Protein AF-A0A351GKF1-F1 (afdb_monomer)

Nearest PDB structures (foldseek):
  1o1x-assembly1_A  TM=9.903E-01  e=5.887E-09  Thermotoga maritima
  4em8-assembly1_B  TM=9.895E-01  e=8.673E-09  Anaplasma phagocytophilum str. HZ
  6mu0-assembly1_A  TM=9.866E-01  e=7.622E-09  Mycoplasmoides genitalium G37
  1nn4-assembly1_A  TM=9.833E-01  e=3.829E-08  Escherichia coli
  2vvr-assembly1_A  TM=9.789E-01  e=7.790E-08  Escherichia coli K-12

Solvent-accessible surface area (backbone atoms only — not comparable to full-atom values): 5334 Å² total; per-residue (Å²): 142,78,83,80,68,66,86,76,65,76,85,75,84,72,82,64,46,85,45,79,36,62,73,12,56,70,61,25,60,57,47,47,71,39,96,90,44,38,43,38,73,34,92,43,47,68,53,22,32,47,33,12,33,52,63,58,36,38,25,40,15,31,27,60,75,78,54,54,71,74,58,51,52,50,23,50,51,36,40,72,69,41,60,63,69,47,76,82,42,69,82,108

pLDDT: mean 90.18, std 18.01, range [37.41, 98.81]

Secondary structure (DSSP, 8-state):
--SSSTTS------SSEEEEESSSHHHHHHHTTSTT--EEE-SSHHHHHHHHHHH--SEEEEETTTS-HHHHHHHHHHHHHPPP--GGGGG-

Mean predicted aligned error: 5.97 Å

Structure (mmCIF, N/CA/C/O backbone):
data_AF-A0A351GKF1-F1
#
_entry.id   AF-A0A351GKF1-F1
#
loop_
_atom_site.group_PDB
_atom_site.id
_atom_site.type_symbol
_atom_site.label_atom_id
_atom_site.label_alt_id
_atom_site.label_comp_id
_atom_site.label_asym_id
_atom_site.label_entity_id
_atom_site.label_seq_id
_atom_site.pdbx_PDB_ins_code
_atom_site.Cartn_x
_atom_site.Cartn_y
_atom_site.Cartn_z
_atom_site.occupancy
_atom_site.B_iso_or_equiv
_atom_site.auth_seq_id
_atom_site.auth_comp_id
_atom_site.auth_asym_id
_atom_site.auth_atom_id
_atom_site.pdbx_PDB_model_num
ATOM 1 N N . MET A 1 1 ? -30.312 -27.770 -5.041 1.00 44.00 1 MET A N 1
ATOM 2 C CA . MET A 1 1 ? -28.986 -28.157 -5.581 1.00 44.00 1 MET A CA 1
ATOM 3 C C . MET A 1 1 ? -27.911 -27.057 -5.446 1.00 44.00 1 MET A C 1
ATOM 5 O O . MET A 1 1 ? -26.892 -27.151 -6.107 1.00 44.00 1 MET A O 1
ATOM 9 N N . GLN A 1 2 ? -28.080 -26.045 -4.574 1.00 39.38 2 GLN A N 1
ATOM 10 C CA . GLN A 1 2 ? -27.108 -24.943 -4.383 1.00 39.38 2 GLN A CA 1
ATOM 11 C C . GLN A 1 2 ? -26.366 -24.981 -3.029 1.00 39.38 2 GLN A C 1
ATOM 13 O O . GLN A 1 2 ? -25.435 -24.214 -2.817 1.00 39.38 2 GLN A O 1
ATOM 18 N N . ASN A 1 3 ? -26.721 -25.910 -2.132 1.00 43.78 3 ASN A N 1
ATOM 19 C CA . ASN A 1 3 ? -26.264 -25.902 -0.734 1.00 43.78 3 ASN A CA 1
ATOM 20 C C . ASN A 1 3 ? -25.114 -26.878 -0.414 1.00 43.78 3 ASN A C 1
ATOM 22 O O . ASN A 1 3 ? -24.795 -27.048 0.756 1.00 43.78 3 ASN A O 1
ATOM 26 N N . LEU A 1 4 ? -24.475 -27.507 -1.411 1.00 38.91 4 LEU A N 1
ATOM 27 C CA . LEU A 1 4 ? -23.378 -28.466 -1.171 1.00 38.91 4 LEU A CA 1
ATOM 28 C C . LEU A 1 4 ? -21.962 -27.896 -1.406 1.00 38.91 4 LEU A C 1
ATOM 30 O O . LEU A 1 4 ? -20.990 -28.523 -1.007 1.00 38.91 4 LEU A O 1
ATOM 34 N N . TYR A 1 5 ? -21.824 -26.708 -2.014 1.00 37.41 5 TYR A N 1
ATOM 35 C CA . TYR A 1 5 ? -20.511 -26.109 -2.331 1.00 37.41 5 TYR A CA 1
ATOM 36 C C . TYR A 1 5 ? -20.035 -25.045 -1.328 1.00 37.41 5 TYR A C 1
ATOM 38 O O . TYR A 1 5 ? -18.866 -24.668 -1.334 1.00 37.41 5 TYR A O 1
ATOM 46 N N . SER A 1 6 ? -20.907 -24.569 -0.433 1.00 43.34 6 SER A N 1
ATOM 47 C CA . SER A 1 6 ? -20.548 -23.540 0.555 1.00 43.34 6 SER A CA 1
ATOM 48 C C . SER A 1 6 ? -19.605 -24.047 1.656 1.00 43.34 6 SER A C 1
ATOM 50 O O . SER A 1 6 ? -19.004 -23.227 2.347 1.00 43.34 6 SER A O 1
ATOM 52 N N . SER A 1 7 ? -19.473 -25.363 1.853 1.00 42.12 7 SER A N 1
ATOM 53 C CA . SER A 1 7 ? -18.713 -25.941 2.973 1.00 42.12 7 SER A CA 1
ATOM 54 C C . SER A 1 7 ? -17.196 -25.977 2.759 1.00 42.12 7 SER A C 1
ATOM 56 O O . SER A 1 7 ? -16.472 -26.284 3.700 1.00 42.12 7 SER A O 1
ATOM 58 N N . PHE A 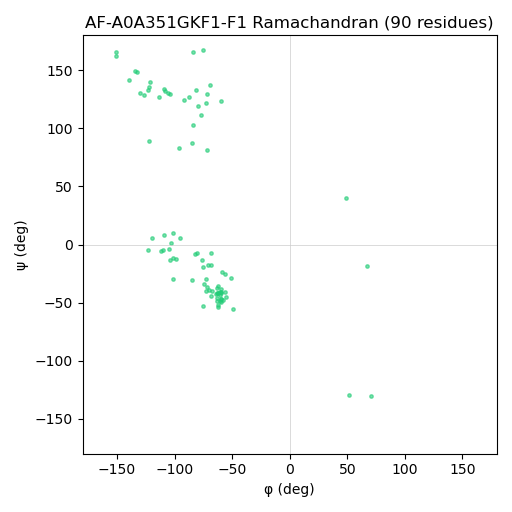1 8 ? -16.702 -25.643 1.560 1.00 45.09 8 PHE A N 1
ATOM 59 C CA . PHE A 1 8 ? -15.263 -25.597 1.255 1.00 45.09 8 PHE A CA 1
ATOM 60 C C . PHE A 1 8 ? -14.690 -24.175 1.182 1.00 45.09 8 PHE A C 1
ATOM 62 O O . PHE A 1 8 ? -13.473 -24.008 1.204 1.00 45.09 8 PHE A O 1
ATOM 69 N N . TYR A 1 9 ? -15.534 -23.137 1.130 1.00 46.88 9 TYR A N 1
ATOM 70 C CA . TYR A 1 9 ? -15.076 -21.747 1.070 1.00 46.88 9 TYR A CA 1
ATOM 71 C C . TYR A 1 9 ? -15.064 -21.127 2.467 1.00 46.88 9 TYR A C 1
ATOM 73 O O . TYR A 1 9 ? -15.999 -20.445 2.892 1.00 46.88 9 TYR A O 1
ATOM 81 N N . LYS A 1 10 ? -13.986 -21.372 3.213 1.00 43.59 10 LYS A N 1
ATOM 82 C CA . LYS A 1 10 ? -13.756 -20.675 4.476 1.00 43.59 10 LYS A CA 1
ATOM 83 C C . LYS A 1 10 ? -13.254 -19.271 4.149 1.00 43.59 10 LYS A C 1
ATOM 85 O O . LYS A 1 10 ? -12.161 -19.095 3.623 1.00 43.59 10 LYS A O 1
ATOM 90 N N . LYS A 1 11 ? -14.077 -18.260 4.429 1.00 53.50 11 LYS A N 1
ATOM 91 C CA . LYS A 1 11 ? -13.700 -16.850 4.284 1.00 53.50 11 LYS A CA 1
ATOM 92 C C . LYS A 1 11 ? -12.702 -16.496 5.387 1.00 53.50 11 LYS A C 1
ATOM 94 O O . LYS A 1 11 ? -13.086 -15.975 6.430 1.00 53.50 11 LYS A O 1
ATOM 99 N N . GLU A 1 12 ? -11.435 -16.832 5.186 1.00 66.75 12 GLU A N 1
ATOM 100 C CA . GLU A 1 12 ? -10.380 -16.400 6.094 1.00 66.75 12 GLU A CA 1
ATOM 101 C C . GLU A 1 12 ? -10.137 -14.904 5.911 1.00 66.75 12 GLU A C 1
ATOM 103 O O . GLU A 1 12 ? -10.035 -14.383 4.798 1.00 66.75 12 GLU A O 1
ATOM 108 N N . LYS A 1 13 ? -10.128 -14.183 7.030 1.00 69.25 13 LYS A N 1
ATOM 109 C CA . LYS A 1 13 ? -9.901 -12.746 7.036 1.00 69.25 13 LYS A CA 1
ATOM 110 C C . LYS A 1 13 ? -8.395 -12.515 7.015 1.00 69.25 13 LYS A C 1
ATOM 112 O O . LYS A 1 13 ? -7.739 -12.662 8.039 1.00 69.25 13 LYS A O 1
ATOM 117 N N . CYS A 1 14 ? -7.852 -12.149 5.861 1.00 79.12 14 CYS A N 1
ATOM 118 C CA . CYS A 1 14 ? -6.472 -11.682 5.777 1.00 79.12 14 CYS A CA 1
ATOM 119 C C . CYS A 1 14 ? -6.341 -10.310 6.457 1.00 79.12 14 CYS A C 1
ATOM 121 O O . CYS A 1 14 ? -7.182 -9.431 6.259 1.00 79.12 14 CYS A O 1
ATOM 123 N N . GLU A 1 15 ? -5.277 -10.110 7.235 1.00 86.06 15 GLU A N 1
ATOM 124 C CA . GLU A 1 15 ? -5.009 -8.823 7.896 1.00 86.06 15 GLU A CA 1
ATOM 125 C C . GLU A 1 15 ? -4.506 -7.750 6.922 1.00 86.06 15 GLU A C 1
ATOM 127 O O . GLU A 1 15 ? -4.799 -6.564 7.088 1.00 86.06 15 GLU A O 1
ATOM 132 N N . LYS A 1 16 ? -3.740 -8.171 5.909 1.00 92.62 16 LYS A N 1
ATOM 133 C CA . LYS A 1 16 ? -3.163 -7.319 4.865 1.00 92.62 16 LYS A CA 1
ATOM 134 C C . LYS A 1 16 ? -3.262 -8.022 3.512 1.00 92.62 16 LYS A C 1
ATOM 136 O O . LYS A 1 16 ? -3.081 -9.235 3.441 1.00 92.62 16 LYS A O 1
ATOM 141 N N . ILE A 1 17 ? -3.545 -7.269 2.451 1.00 97.19 17 ILE A N 1
ATOM 142 C CA . ILE A 1 17 ? -3.741 -7.792 1.091 1.00 97.19 17 ILE A CA 1
ATOM 143 C C . ILE A 1 17 ? -2.743 -7.127 0.138 1.00 97.19 17 ILE A C 1
ATOM 145 O O . ILE A 1 17 ? -2.581 -5.910 0.170 1.00 97.19 17 ILE A O 1
ATOM 149 N N .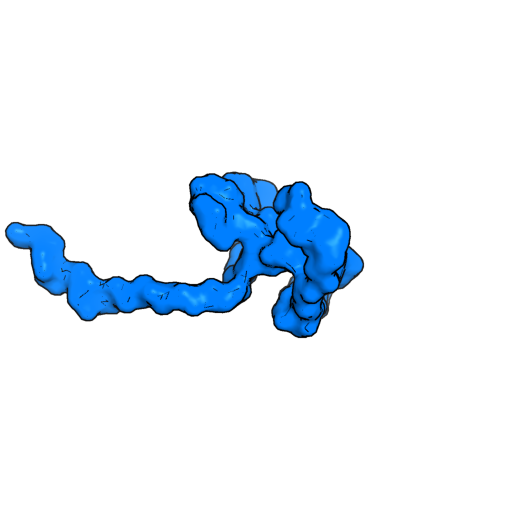 VAL A 1 18 ? -2.109 -7.909 -0.737 1.00 97.75 18 VAL A N 1
ATOM 150 C CA . VAL A 1 18 ? -1.286 -7.399 -1.844 1.00 97.75 18 VAL A CA 1
ATOM 151 C C . VAL A 1 18 ? -1.971 -7.753 -3.160 1.00 97.75 18 VAL A C 1
ATOM 153 O O . VAL A 1 18 ? -2.329 -8.904 -3.395 1.00 97.75 18 VAL A O 1
ATOM 156 N N . LEU A 1 19 ? -2.177 -6.751 -4.006 1.00 98.06 19 LEU A N 1
ATOM 157 C CA . LEU A 1 19 ? -2.862 -6.839 -5.289 1.00 98.06 19 LEU A CA 1
ATOM 158 C C . LEU A 1 19 ? -1.914 -6.373 -6.390 1.00 98.06 19 LEU A C 1
ATOM 160 O O . LEU A 1 19 ? -1.198 -5.388 -6.227 1.00 98.06 19 LEU A O 1
ATOM 164 N N . ILE A 1 20 ? -1.922 -7.050 -7.534 1.00 97.38 20 ILE A N 1
ATOM 165 C CA . ILE A 1 20 ? -1.020 -6.738 -8.645 1.00 97.38 20 ILE A CA 1
ATOM 166 C C . ILE A 1 20 ? -1.843 -6.624 -9.926 1.00 97.38 20 ILE A C 1
ATOM 168 O O . ILE A 1 20 ? -2.663 -7.484 -10.237 1.00 97.38 20 ILE A O 1
ATOM 172 N N . CYS A 1 21 ? -1.644 -5.539 -10.669 1.00 97.44 21 CYS A N 1
ATOM 173 C CA . CYS A 1 21 ? -2.240 -5.326 -11.987 1.00 97.44 21 CYS A CA 1
ATOM 174 C C . CYS A 1 21 ? -1.304 -4.438 -12.819 1.00 97.44 21 CYS A C 1
ATOM 176 O O . CYS A 1 21 ? -0.417 -3.797 -12.265 1.00 97.44 21 CYS A O 1
ATOM 178 N N . GLY A 1 22 ? -1.508 -4.347 -14.137 1.00 98.12 22 GLY A N 1
ATOM 179 C CA . GLY A 1 22 ? -0.624 -3.595 -15.034 1.00 98.12 22 GLY A CA 1
ATOM 180 C C . GLY A 1 22 ? -0.319 -2.168 -14.557 1.00 98.12 22 GLY A C 1
ATOM 181 O O . GLY A 1 22 ? 0.844 -1.830 -14.368 1.00 98.12 22 GLY A O 1
ATOM 182 N N . SER A 1 23 ? -1.346 -1.348 -14.309 1.00 98.00 23 SER A N 1
ATOM 183 C CA . SER A 1 23 ? -1.188 0.007 -13.743 1.00 98.00 23 SER A CA 1
ATOM 184 C C . SER A 1 23 ? -1.574 0.117 -12.267 1.00 98.00 23 SER A C 1
ATOM 186 O O . SER A 1 23 ? -1.502 1.205 -11.708 1.00 98.00 23 SER A O 1
ATOM 188 N N . GLY A 1 24 ? -2.077 -0.958 -11.652 1.00 97.94 24 GLY A N 1
ATOM 189 C CA . GLY A 1 24 ? -2.593 -0.963 -10.277 1.00 97.94 24 GLY A CA 1
ATOM 190 C C . GLY A 1 24 ? -3.875 -0.139 -10.027 1.00 97.94 24 GLY A C 1
ATOM 191 O O . GLY A 1 24 ? -4.592 -0.418 -9.071 1.00 97.94 24 GLY A O 1
ATOM 192 N N . ASN A 1 25 ? -4.235 0.808 -10.900 1.00 98.31 25 ASN A N 1
ATOM 193 C CA . ASN A 1 25 ? -5.393 1.692 -10.714 1.00 98.31 25 ASN A CA 1
ATOM 194 C C . ASN A 1 25 ? -6.724 0.930 -10.668 1.00 98.31 25 ASN A C 1
ATOM 196 O O . ASN A 1 25 ? -7.480 1.056 -9.708 1.00 98.31 25 ASN A O 1
ATOM 200 N N . GLY A 1 26 ? -7.002 0.100 -11.679 1.00 98.25 26 GLY A N 1
ATOM 201 C CA . GLY A 1 26 ? -8.287 -0.602 -11.778 1.00 98.25 26 GLY A CA 1
ATOM 202 C C . GLY A 1 26 ? -8.537 -1.564 -10.613 1.00 98.25 26 GLY A C 1
ATOM 203 O O . GLY A 1 26 ? -9.635 -1.593 -10.052 1.00 98.25 26 GLY A O 1
ATOM 204 N N . ILE A 1 27 ? -7.504 -2.311 -10.206 1.00 98.25 27 ILE A N 1
ATOM 205 C CA . ILE A 1 27 ? -7.611 -3.251 -9.085 1.00 98.25 27 ILE A CA 1
ATOM 206 C C . ILE A 1 27 ? -7.756 -2.514 -7.746 1.00 98.25 27 ILE A C 1
ATOM 208 O O . ILE A 1 27 ? -8.596 -2.906 -6.942 1.00 98.25 27 ILE A O 1
ATOM 212 N N . GLN A 1 28 ? -7.048 -1.394 -7.545 1.00 98.31 28 GLN A N 1
ATOM 213 C CA . GLN A 1 28 ? -7.207 -0.546 -6.359 1.00 98.31 28 GLN A CA 1
ATOM 214 C C . GLN A 1 28 ? -8.618 0.056 -6.279 1.00 98.31 28 GLN A C 1
ATOM 216 O O . GLN A 1 28 ? -9.264 -0.013 -5.235 1.00 98.31 28 GLN A O 1
ATOM 221 N N . MET A 1 29 ? -9.115 0.638 -7.377 1.00 98.50 29 MET A N 1
ATOM 222 C CA . MET A 1 29 ? -10.461 1.219 -7.441 1.00 98.50 29 MET A CA 1
ATOM 223 C C . MET A 1 29 ? -11.538 0.176 -7.143 1.00 98.50 29 MET A C 1
ATOM 225 O O . MET A 1 29 ? -12.498 0.470 -6.436 1.00 98.50 29 MET A O 1
ATOM 229 N N . SER A 1 30 ? -11.376 -1.041 -7.665 1.00 98.31 30 SER A N 1
ATOM 230 C CA . SER A 1 30 ? -12.305 -2.144 -7.410 1.00 98.31 30 SER A CA 1
ATOM 231 C C . SER A 1 30 ? -12.239 -2.608 -5.953 1.00 98.31 30 SER A C 1
ATOM 233 O O . SER A 1 30 ? -13.280 -2.750 -5.318 1.00 98.31 30 SER A O 1
ATOM 235 N N . ALA A 1 31 ? -11.035 -2.764 -5.393 1.00 97.00 31 ALA A N 1
ATOM 236 C CA . ALA A 1 31 ? -10.831 -3.159 -4.001 1.00 97.00 31 ALA A CA 1
ATOM 237 C C . ALA A 1 31 ? -11.461 -2.159 -3.013 1.00 97.00 31 ALA A C 1
ATOM 239 O O . ALA A 1 31 ? -12.142 -2.565 -2.074 1.00 97.00 31 ALA A O 1
ATOM 240 N N . ASN A 1 32 ? -11.320 -0.856 -3.270 1.00 97.94 32 ASN A N 1
ATOM 241 C CA . ASN A 1 32 ? -11.873 0.210 -2.425 1.00 97.94 32 ASN A CA 1
ATOM 242 C C . ASN A 1 32 ? -13.409 0.304 -2.434 1.00 97.94 32 ASN A C 1
ATOM 244 O O . ASN A 1 32 ? -13.972 1.054 -1.642 1.00 97.94 32 ASN A O 1
ATOM 248 N N . LYS A 1 33 ? -14.116 -0.459 -3.283 1.00 97.38 33 LYS A N 1
ATOM 249 C CA . LYS A 1 33 ? -15.585 -0.574 -3.205 1.00 97.38 33 LYS A CA 1
ATOM 250 C C . LYS A 1 33 ? -16.052 -1.470 -2.053 1.00 97.38 33 LYS A C 1
ATOM 252 O O . LYS A 1 33 ? -17.238 -1.474 -1.729 1.00 97.38 33 LYS A O 1
ATOM 257 N N . HIS A 1 34 ? -15.156 -2.241 -1.434 1.00 94.88 34 HIS A N 1
ATOM 258 C CA . HIS A 1 34 ? -15.486 -3.090 -0.293 1.00 94.88 34 HIS A CA 1
ATOM 259 C C . HIS A 1 34 ? -15.356 -2.304 1.020 1.00 94.88 34 HIS A C 1
ATOM 261 O O . HIS A 1 34 ? -14.301 -1.750 1.305 1.00 94.88 34 HIS A O 1
ATOM 267 N N . LYS A 1 35 ? -16.420 -2.306 1.840 1.00 90.31 35 LYS A N 1
ATOM 268 C CA . LYS A 1 35 ? -16.602 -1.453 3.037 1.00 90.31 35 LYS A CA 1
ATOM 269 C C . LYS A 1 35 ? -15.437 -1.450 4.040 1.00 90.31 35 LYS A C 1
ATOM 271 O O . LYS A 1 35 ? -15.223 -0.445 4.704 1.00 90.31 35 LYS A O 1
ATOM 276 N N . ASP A 1 36 ? -14.680 -2.540 4.123 1.00 92.62 36 ASP A N 1
ATOM 277 C CA . ASP A 1 36 ? -13.584 -2.695 5.085 1.00 92.62 36 ASP A CA 1
ATOM 278 C C . ASP A 1 36 ? -12.194 -2.654 4.433 1.00 92.62 36 ASP A C 1
ATOM 280 O O . ASP A 1 36 ? -11.200 -2.944 5.097 1.00 92.62 36 ASP A O 1
ATOM 284 N N . ILE A 1 37 ? -12.102 -2.324 3.141 1.00 96.25 37 ILE A N 1
ATOM 285 C CA . ILE A 1 37 ? -10.841 -2.272 2.401 1.00 96.25 37 ILE A CA 1
ATOM 286 C C . ILE A 1 37 ? -10.404 -0.827 2.189 1.00 96.25 37 ILE A C 1
ATOM 288 O O . ILE A 1 37 ? -11.139 0.012 1.679 1.00 96.25 37 ILE A O 1
ATOM 292 N N . ARG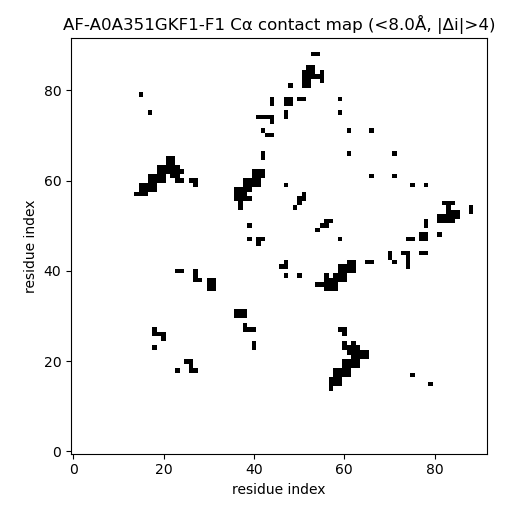 A 1 38 ? -9.148 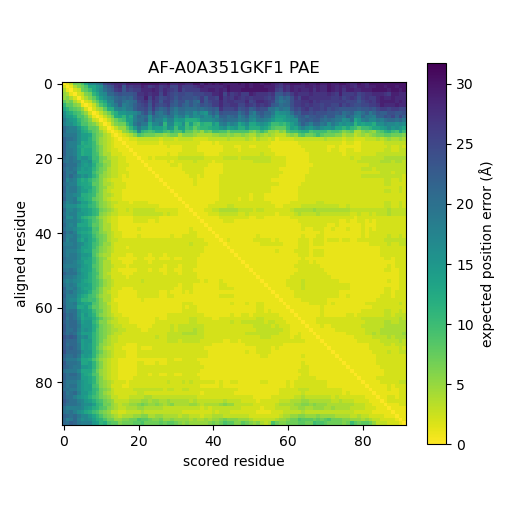-0.573 2.548 1.00 97.50 38 ARG A N 1
ATOM 293 C CA . ARG A 1 38 ? -8.404 0.651 2.264 1.00 97.50 38 ARG A CA 1
ATOM 294 C C . ARG A 1 38 ? -7.163 0.257 1.484 1.00 97.50 38 ARG A C 1
ATOM 296 O O . ARG A 1 38 ? -6.129 -0.072 2.066 1.00 97.50 38 ARG A O 1
ATOM 303 N N . CYS A 1 39 ? -7.314 0.228 0.170 1.00 98.50 39 CYS A N 1
ATOM 304 C CA . CYS A 1 39 ? -6.283 -0.103 -0.794 1.00 98.50 39 CYS A CA 1
ATOM 305 C C . CYS A 1 39 ? -5.547 1.154 -1.255 1.00 98.50 39 CYS A C 1
ATOM 307 O O . CYS A 1 39 ? -6.171 2.079 -1.783 1.00 98.50 39 CYS A O 1
ATOM 309 N N . ALA A 1 40 ? -4.224 1.149 -1.110 1.00 98.62 40 ALA A N 1
ATOM 310 C CA . ALA A 1 40 ? -3.339 2.185 -1.628 1.00 98.62 40 ALA A CA 1
ATOM 311 C C . ALA A 1 40 ? -2.519 1.656 -2.811 1.00 98.62 40 ALA A C 1
ATOM 313 O O . ALA A 1 40 ? -1.972 0.561 -2.746 1.00 98.62 40 ALA A O 1
ATOM 314 N N . LEU A 1 41 ? -2.430 2.425 -3.890 1.00 98.69 41 LEU A N 1
ATOM 315 C CA . LEU A 1 41 ? -1.520 2.199 -5.005 1.00 98.69 41 LEU A CA 1
ATOM 316 C C . LEU A 1 41 ? -0.149 2.717 -4.590 1.00 98.69 41 LEU A C 1
ATOM 318 O O . LEU A 1 41 ? -0.008 3.905 -4.301 1.00 98.69 41 LEU A O 1
ATOM 322 N N . CYS A 1 42 ? 0.853 1.845 -4.549 1.00 98.62 42 CYS A N 1
ATOM 323 C CA . CYS A 1 42 ? 2.200 2.244 -4.154 1.00 98.62 42 CYS A CA 1
ATOM 324 C C . CYS A 1 42 ? 3.214 1.819 -5.213 1.00 98.62 42 CYS A C 1
ATOM 326 O O . CYS A 1 42 ? 3.262 0.664 -5.630 1.00 98.62 42 CYS A O 1
ATOM 328 N N . TRP A 1 43 ? 4.031 2.780 -5.631 1.00 97.75 43 TRP A N 1
ATOM 329 C CA . TRP A 1 43 ? 5.127 2.602 -6.586 1.00 97.75 43 TRP A CA 1
ATOM 330 C C . TRP A 1 43 ? 6.489 2.974 -5.981 1.00 97.75 43 TRP A C 1
ATOM 332 O O . TRP A 1 43 ? 7.488 2.990 -6.690 1.00 97.75 43 TRP A O 1
ATOM 342 N N . SER A 1 44 ? 6.532 3.283 -4.681 1.00 98.56 44 SER A N 1
ATOM 343 C CA . SER A 1 44 ? 7.757 3.526 -3.918 1.00 98.56 44 SER A CA 1
ATOM 344 C C . SER A 1 44 ? 7.570 3.140 -2.447 1.00 98.56 44 SER A C 1
ATOM 346 O O . SER A 1 44 ? 6.437 2.984 -1.970 1.00 98.56 44 SER A O 1
ATOM 348 N N . THR A 1 45 ? 8.680 2.955 -1.731 1.00 98.75 45 THR A N 1
ATOM 349 C CA . THR A 1 45 ? 8.694 2.589 -0.307 1.00 98.75 45 THR A CA 1
ATOM 350 C C . THR A 1 45 ? 8.069 3.667 0.571 1.00 98.75 45 THR A C 1
ATOM 352 O O . THR A 1 45 ? 7.307 3.347 1.478 1.00 98.75 45 THR A O 1
ATOM 355 N N . GLU A 1 46 ? 8.292 4.937 0.245 1.00 98.75 46 GLU A N 1
ATOM 356 C CA . GLU A 1 46 ? 7.752 6.093 0.968 1.00 98.75 46 GLU A CA 1
ATOM 357 C C . GLU A 1 46 ? 6.222 6.122 0.878 1.00 98.75 46 GLU A C 1
ATOM 359 O O . GLU A 1 46 ? 5.532 6.345 1.871 1.00 98.75 46 GLU A O 1
ATOM 364 N N . ILE A 1 47 ? 5.660 5.842 -0.305 1.00 98.69 47 ILE A N 1
ATOM 365 C CA . ILE A 1 47 ? 4.204 5.803 -0.484 1.00 98.69 47 ILE A CA 1
ATOM 366 C C . ILE A 1 47 ? 3.588 4.628 0.287 1.00 98.69 47 ILE A C 1
ATOM 368 O O . ILE A 1 47 ? 2.536 4.797 0.905 1.00 98.69 47 ILE A O 1
ATOM 372 N N . ALA A 1 48 ? 4.238 3.460 0.298 1.00 98.75 48 ALA A N 1
ATOM 373 C CA . ALA A 1 48 ? 3.785 2.312 1.087 1.00 98.75 48 ALA A CA 1
ATOM 374 C C . ALA A 1 48 ? 3.814 2.587 2.596 1.00 98.75 48 ALA A C 1
ATOM 376 O O . ALA A 1 48 ? 2.860 2.246 3.303 1.00 98.75 48 ALA A O 1
ATOM 377 N N . GLU A 1 49 ? 4.867 3.241 3.083 1.00 98.81 49 GLU A N 1
ATOM 378 C CA . GLU A 1 49 ? 4.986 3.641 4.481 1.00 98.81 49 GLU A CA 1
ATOM 379 C C . GLU A 1 49 ? 3.880 4.630 4.871 1.00 98.81 49 GLU A C 1
ATOM 381 O O . GLU A 1 49 ? 3.118 4.377 5.805 1.00 98.81 49 GLU A O 1
ATOM 386 N N . LEU A 1 50 ? 3.714 5.716 4.108 1.00 98.75 50 LEU A N 1
ATOM 387 C CA . LEU A 1 50 ? 2.688 6.729 4.368 1.00 98.75 50 LEU A CA 1
ATOM 388 C C . LEU A 1 50 ? 1.269 6.154 4.264 1.00 98.75 50 LEU A C 1
ATOM 390 O O . LEU A 1 50 ? 0.391 6.527 5.046 1.00 98.75 50 LEU A O 1
ATOM 394 N N . ALA A 1 51 ? 1.029 5.213 3.345 1.00 98.56 51 ALA A N 1
ATOM 395 C CA . ALA A 1 51 ? -0.248 4.511 3.249 1.00 98.56 51 ALA A CA 1
ATOM 396 C C . ALA A 1 51 ? -0.588 3.757 4.546 1.00 98.56 51 ALA A C 1
ATOM 398 O O . ALA A 1 51 ? -1.743 3.758 4.987 1.00 98.56 51 ALA A O 1
ATOM 399 N N . ARG A 1 52 ? 0.409 3.148 5.196 1.00 98.44 52 ARG A N 1
ATOM 400 C CA . ARG A 1 52 ? 0.239 2.481 6.491 1.00 98.44 52 ARG A CA 1
ATOM 401 C C . ARG A 1 52 ? 0.120 3.479 7.637 1.00 98.44 52 ARG A C 1
ATOM 403 O O . ARG A 1 52 ? -0.882 3.422 8.352 1.00 98.44 52 ARG A O 1
ATOM 410 N N . LEU A 1 53 ? 1.068 4.410 7.769 1.00 98.50 53 LEU A N 1
ATOM 411 C CA . LEU A 1 53 ? 1.126 5.384 8.866 1.00 98.50 53 LEU A CA 1
ATOM 412 C C . LEU A 1 53 ? -0.116 6.272 8.919 1.00 98.50 53 LEU A C 1
ATOM 414 O O . LEU A 1 53 ? -0.707 6.439 9.983 1.00 98.50 53 LEU A O 1
ATOM 418 N N . HIS A 1 54 ? -0.538 6.817 7.777 1.00 98.44 54 HIS A N 1
ATOM 419 C CA . HIS A 1 54 ? -1.538 7.883 7.745 1.00 98.44 54 HIS A CA 1
ATOM 420 C C . HIS A 1 54 ? -2.937 7.414 7.370 1.00 98.44 54 HIS A C 1
ATOM 422 O O . HIS A 1 54 ? -3.910 8.035 7.791 1.00 98.44 54 HIS A O 1
ATOM 428 N N . ASN A 1 55 ? -3.049 6.357 6.565 1.00 97.81 55 ASN A N 1
ATOM 429 C CA . ASN A 1 55 ? -4.339 5.915 6.027 1.00 97.81 55 ASN A CA 1
ATOM 430 C C . ASN A 1 55 ? -4.774 4.567 6.607 1.00 97.81 55 ASN A C 1
ATOM 432 O O . ASN A 1 55 ? -5.882 4.105 6.332 1.00 97.81 55 ASN A O 1
ATOM 436 N N . ASN A 1 56 ? -3.909 3.928 7.407 1.00 97.75 56 ASN A N 1
ATOM 437 C CA . ASN A 1 56 ? -4.121 2.585 7.934 1.00 97.75 56 ASN A CA 1
ATOM 438 C C . ASN A 1 56 ? -4.543 1.602 6.819 1.00 97.75 56 ASN A C 1
ATOM 440 O O . ASN A 1 56 ? -5.450 0.781 6.991 1.00 97.75 56 ASN A O 1
ATOM 444 N N . ALA A 1 57 ? -3.920 1.733 5.642 1.00 98.31 57 ALA A N 1
ATOM 445 C CA . ALA A 1 57 ? -4.250 0.941 4.464 1.00 98.31 57 ALA A CA 1
ATOM 446 C C . ALA A 1 57 ? -4.053 -0.549 4.759 1.00 98.31 57 ALA A C 1
ATOM 448 O O . ALA A 1 57 ? -2.976 -0.955 5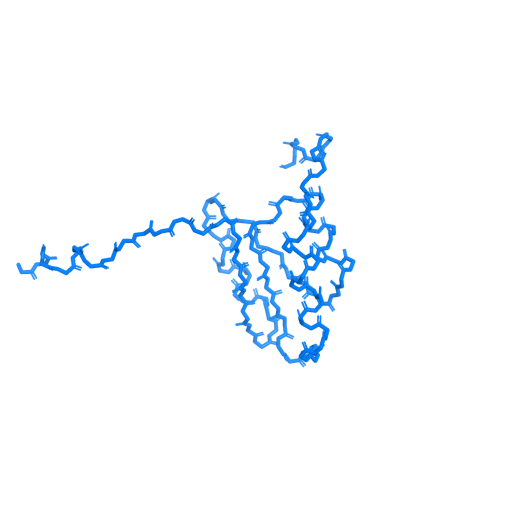.182 1.00 98.31 57 ALA A O 1
ATOM 449 N N . ASN A 1 58 ? -5.080 -1.372 4.574 1.00 97.69 58 ASN A N 1
ATOM 450 C CA . ASN A 1 58 ? -5.011 -2.826 4.776 1.00 97.69 58 ASN A CA 1
ATOM 451 C C . ASN A 1 58 ? -4.914 -3.595 3.451 1.00 97.69 58 ASN A C 1
ATOM 453 O O . ASN A 1 58 ? -4.811 -4.819 3.454 1.00 97.69 58 ASN A O 1
ATOM 457 N N . ALA A 1 59 ? -4.883 -2.882 2.328 1.00 98.31 59 ALA A N 1
ATOM 458 C CA . ALA A 1 59 ? -4.518 -3.429 1.037 1.00 98.31 59 ALA A CA 1
ATOM 459 C C . ALA A 1 59 ? -3.503 -2.522 0.320 1.00 98.31 59 ALA A C 1
ATOM 461 O O . ALA A 1 59 ? -3.511 -1.298 0.474 1.00 98.31 59 ALA A O 1
ATOM 462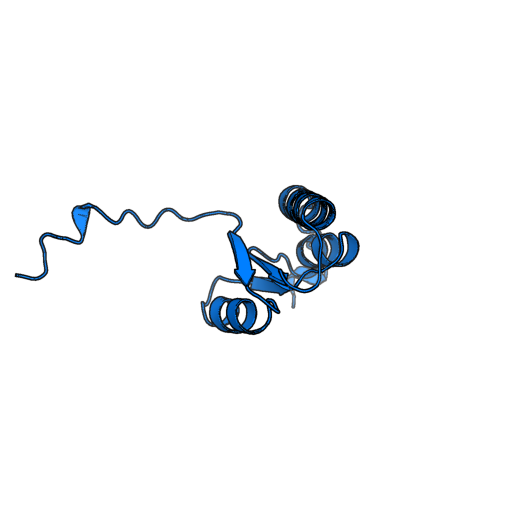 N N . LEU A 1 60 ? -2.641 -3.141 -0.473 1.00 98.44 60 LEU A N 1
ATOM 463 C CA . LEU A 1 60 ? -1.641 -2.510 -1.325 1.00 98.44 60 LEU A CA 1
ATOM 464 C C . LEU A 1 60 ? -1.880 -2.972 -2.763 1.00 98.44 60 LEU A C 1
ATOM 466 O O . LEU A 1 60 ? -2.012 -4.169 -3.004 1.00 98.44 60 LEU A O 1
ATOM 470 N N . ALA A 1 61 ? -1.894 -2.046 -3.717 1.00 98.69 61 ALA A N 1
ATOM 471 C CA . ALA A 1 61 ? -1.865 -2.339 -5.142 1.00 98.69 61 ALA A CA 1
ATOM 472 C C . ALA A 1 61 ? -0.497 -1.965 -5.728 1.00 98.69 61 ALA A C 1
ATOM 474 O O . ALA A 1 61 ? -0.014 -0.853 -5.516 1.00 98.69 61 ALA A O 1
ATOM 475 N N . LEU A 1 62 ? 0.098 -2.875 -6.499 1.00 98.69 62 LEU A N 1
ATOM 476 C CA . LEU A 1 62 ? 1.358 -2.664 -7.209 1.00 98.69 62 LEU A CA 1
ATOM 477 C C . LEU A 1 62 ? 1.115 -2.479 -8.718 1.00 98.69 62 LEU A C 1
ATOM 479 O O . LEU A 1 62 ? 0.419 -3.303 -9.330 1.00 98.69 62 LEU A O 1
ATOM 483 N N . PRO A 1 63 ? 1.688 -1.434 -9.344 1.00 98.38 63 PRO A N 1
ATOM 484 C CA . PRO A 1 63 ? 1.595 -1.202 -10.781 1.00 98.38 63 PRO A CA 1
ATOM 485 C C . PRO A 1 63 ? 2.678 -1.989 -11.541 1.00 98.38 63 PRO A C 1
ATOM 487 O O . PRO A 1 63 ? 3.754 -1.470 -11.825 1.00 98.38 63 PRO A O 1
ATOM 490 N N . ALA A 1 64 ? 2.391 -3.242 -11.903 1.00 97.75 64 ALA A N 1
ATOM 491 C CA . ALA A 1 64 ? 3.369 -4.201 -12.439 1.00 97.75 64 ALA A CA 1
ATOM 492 C C . ALA A 1 64 ? 4.139 -3.741 -13.692 1.00 97.75 64 ALA A C 1
ATOM 494 O O . ALA A 1 64 ? 5.235 -4.225 -13.943 1.00 97.75 64 ALA A O 1
ATOM 495 N N . ARG A 1 65 ? 3.587 -2.822 -14.497 1.00 98.12 65 ARG A N 1
ATOM 496 C CA . ARG A 1 65 ? 4.268 -2.274 -15.688 1.00 98.12 65 ARG A CA 1
ATOM 497 C C . ARG A 1 65 ? 5.245 -1.135 -15.375 1.00 98.12 65 ARG A C 1
ATOM 499 O O . ARG A 1 65 ? 5.925 -0.679 -16.285 1.00 98.12 65 ARG A O 1
ATOM 506 N N . PHE A 1 66 ? 5.276 -0.647 -14.136 1.00 97.75 66 PHE A N 1
ATOM 507 C CA . PHE A 1 66 ? 5.961 0.594 -13.759 1.00 97.75 66 PHE A CA 1
ATOM 508 C C . PHE A 1 66 ? 7.016 0.413 -12.665 1.00 97.75 66 PHE A C 1
ATOM 510 O O . PHE A 1 66 ? 7.714 1.367 -12.339 1.00 97.75 66 PHE A O 1
ATOM 517 N N . ILE A 1 67 ? 7.143 -0.789 -12.103 1.00 97.62 67 ILE A N 1
ATOM 518 C CA . ILE A 1 67 ? 8.144 -1.113 -11.083 1.00 97.62 67 ILE A CA 1
ATOM 519 C C . ILE A 1 67 ? 8.817 -2.443 -11.415 1.00 97.62 67 ILE A C 1
ATOM 521 O O . ILE A 1 67 ? 8.198 -3.329 -12.003 1.00 97.62 67 ILE A O 1
ATOM 525 N N . ASN A 1 68 ? 10.085 -2.586 -11.033 1.00 97.81 68 ASN A N 1
ATOM 526 C CA . ASN A 1 68 ? 10.782 -3.866 -11.121 1.00 97.81 68 ASN A CA 1
ATOM 527 C C . ASN A 1 68 ? 10.491 -4.736 -9.883 1.00 97.81 68 ASN A C 1
ATOM 529 O O . ASN A 1 68 ? 10.001 -4.258 -8.859 1.00 97.81 68 ASN A O 1
ATOM 533 N N . GLU A 1 69 ? 10.826 -6.022 -9.972 1.00 97.38 69 GLU A N 1
ATOM 534 C CA . GLU A 1 69 ? 10.579 -7.004 -8.912 1.00 97.38 69 GLU A CA 1
ATOM 535 C C . GLU A 1 69 ? 11.287 -6.666 -7.591 1.00 97.38 69 GLU A C 1
ATOM 537 O O . GLU A 1 69 ? 10.687 -6.776 -6.523 1.00 97.38 69 GLU A O 1
ATOM 542 N N . LYS A 1 70 ? 12.542 -6.198 -7.644 1.00 98.12 70 LYS A N 1
ATOM 543 C CA . LYS A 1 70 ? 13.308 -5.851 -6.436 1.00 98.12 70 LYS A CA 1
ATOM 544 C C . LYS A 1 70 ? 12.643 -4.715 -5.662 1.00 98.12 70 LYS A C 1
ATOM 546 O O . LYS A 1 70 ? 12.575 -4.768 -4.436 1.00 98.12 70 LYS A O 1
ATOM 551 N N . ASP A 1 71 ? 12.142 -3.708 -6.368 1.00 98.12 71 ASP A N 1
ATOM 552 C CA . ASP A 1 71 ? 11.434 -2.590 -5.750 1.00 98.12 71 ASP A CA 1
ATOM 553 C C . ASP A 1 71 ? 10.048 -3.015 -5.264 1.00 98.12 71 ASP A C 1
ATOM 555 O O . ASP A 1 71 ? 9.668 -2.667 -4.149 1.00 98.12 71 ASP A O 1
ATOM 559 N N . ALA A 1 72 ? 9.330 -3.849 -6.024 1.00 98.44 72 ALA A N 1
ATOM 560 C CA . ALA A 1 72 ? 8.056 -4.425 -5.593 1.00 98.44 72 ALA A CA 1
ATOM 561 C C . ALA A 1 72 ? 8.177 -5.164 -4.249 1.00 98.44 72 ALA A C 1
ATOM 563 O O . ALA A 1 72 ? 7.360 -4.942 -3.354 1.00 98.44 72 ALA A O 1
ATOM 564 N N . 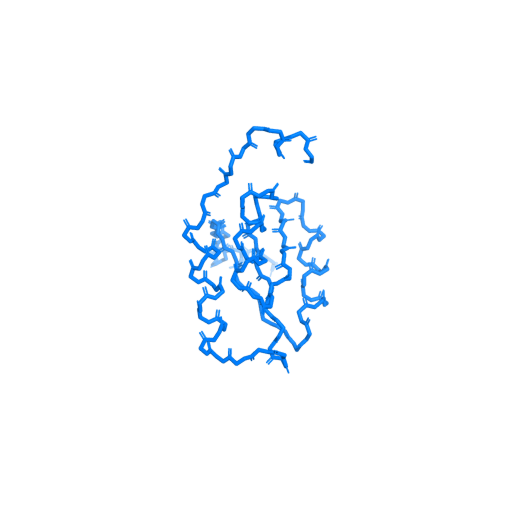ILE A 1 73 ? 9.222 -5.983 -4.076 1.00 98.62 73 ILE A N 1
ATOM 5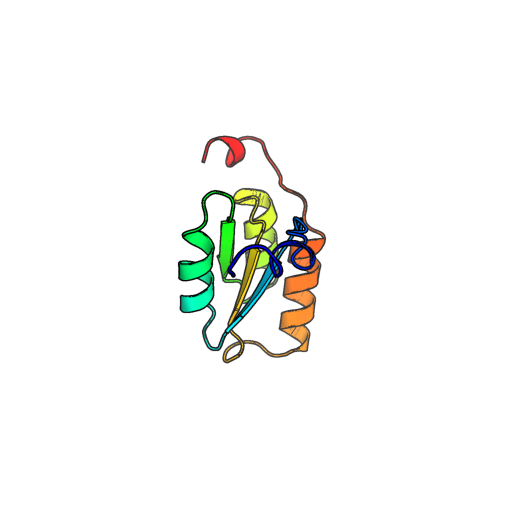65 C CA . ILE A 1 73 ? 9.498 -6.698 -2.821 1.00 98.62 73 ILE A CA 1
ATOM 566 C C . ILE A 1 73 ? 9.716 -5.708 -1.670 1.00 98.62 73 ILE A C 1
ATOM 568 O O . ILE A 1 73 ? 9.061 -5.825 -0.635 1.00 98.62 73 ILE A O 1
ATOM 572 N N . LYS A 1 74 ? 10.558 -4.682 -1.856 1.00 98.81 74 LYS A N 1
ATOM 573 C CA . LYS A 1 74 ? 10.810 -3.655 -0.826 1.00 98.81 74 LYS A CA 1
ATOM 574 C C . LYS A 1 74 ? 9.543 -2.893 -0.436 1.00 98.81 74 LYS A C 1
ATOM 576 O O .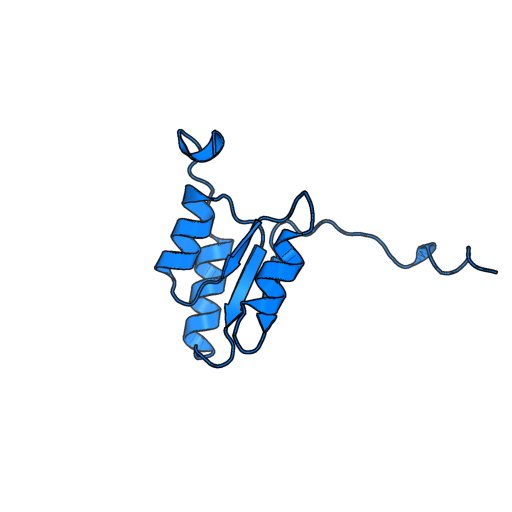 LYS A 1 74 ? 9.302 -2.670 0.747 1.00 98.81 74 LYS A O 1
ATOM 581 N N . ILE A 1 75 ? 8.725 -2.511 -1.417 1.00 98.81 75 ILE A N 1
ATOM 582 C CA . ILE A 1 75 ? 7.451 -1.811 -1.198 1.00 98.81 75 ILE A CA 1
ATOM 583 C C . ILE A 1 75 ? 6.517 -2.673 -0.340 1.00 98.81 75 ILE A C 1
ATOM 585 O O . ILE A 1 75 ? 5.943 -2.182 0.634 1.00 98.81 75 ILE A O 1
ATOM 589 N N . VAL A 1 76 ? 6.392 -3.963 -0.670 1.00 98.62 76 VAL A N 1
ATOM 590 C CA . VAL A 1 76 ? 5.579 -4.913 0.101 1.00 98.62 76 VAL A CA 1
ATOM 591 C C . VAL A 1 76 ? 6.127 -5.074 1.515 1.00 98.62 76 VAL A C 1
ATOM 593 O O . VAL A 1 76 ? 5.357 -5.012 2.470 1.00 98.62 76 VAL A O 1
ATOM 596 N N . GLU A 1 77 ? 7.439 -5.236 1.682 1.00 98.69 77 GLU A N 1
ATOM 597 C CA . GLU A 1 77 ? 8.048 -5.361 3.006 1.00 98.69 77 GLU A CA 1
ATOM 598 C C . GLU A 1 77 ? 7.761 -4.156 3.902 1.00 98.69 77 GLU A C 1
ATOM 600 O O . GLU A 1 77 ? 7.344 -4.338 5.049 1.00 98.69 77 GLU A O 1
ATOM 605 N N . VAL A 1 78 ? 7.947 -2.938 3.382 1.00 98.81 78 VAL A N 1
ATOM 606 C CA . VAL A 1 78 ? 7.638 -1.701 4.110 1.00 98.81 78 VAL A CA 1
ATOM 607 C C . VAL A 1 78 ? 6.157 -1.674 4.482 1.00 98.81 78 VAL A C 1
ATOM 609 O O . VAL A 1 78 ? 5.819 -1.531 5.653 1.00 98.81 78 VAL A O 1
ATOM 612 N N . PHE A 1 79 ? 5.258 -1.938 3.531 1.00 98.69 79 PHE A N 1
ATOM 613 C CA . PHE A 1 79 ? 3.819 -1.983 3.797 1.00 98.69 79 PHE A CA 1
ATOM 614 C C . PHE A 1 79 ? 3.436 -2.988 4.901 1.00 98.69 79 PHE A C 1
ATOM 616 O O . PHE A 1 79 ? 2.577 -2.716 5.746 1.00 98.69 79 PHE A O 1
ATOM 623 N N . LEU A 1 80 ? 4.061 -4.167 4.916 1.00 98.06 80 LEU A N 1
ATOM 624 C CA . LEU A 1 80 ? 3.766 -5.203 5.904 1.00 98.06 80 LEU A CA 1
ATOM 625 C C . LEU A 1 80 ? 4.295 -4.851 7.301 1.00 98.06 80 LEU A C 1
ATOM 627 O O . LEU A 1 80 ? 3.614 -5.167 8.284 1.00 98.06 80 LEU A O 1
ATOM 631 N N . LYS A 1 81 ? 5.468 -4.208 7.384 1.00 98.25 81 LYS A N 1
ATOM 632 C CA . LYS A 1 81 ? 6.169 -3.878 8.637 1.00 98.25 81 LYS A CA 1
ATOM 633 C C . LYS A 1 81 ? 5.685 -2.569 9.272 1.00 98.25 81 LYS A C 1
ATOM 635 O O . LYS A 1 81 ? 5.693 -2.464 10.495 1.00 98.25 81 LYS A O 1
ATOM 640 N N . THR A 1 82 ? 5.226 -1.596 8.484 1.00 98.50 82 THR A N 1
ATOM 641 C CA . THR A 1 82 ? 4.841 -0.278 9.004 1.00 98.50 82 THR A CA 1
ATOM 642 C C . THR A 1 82 ? 3.518 -0.333 9.800 1.00 98.50 82 THR A C 1
ATOM 644 O O . THR A 1 82 ? 2.470 -0.749 9.268 1.00 98.50 82 THR A O 1
ATOM 647 N N . PRO A 1 83 ? 3.522 0.080 11.086 1.00 98.00 83 PRO A N 1
ATOM 648 C CA . PRO A 1 83 ? 2.315 0.178 11.902 1.00 98.00 83 PRO A CA 1
ATOM 649 C C . PRO A 1 83 ? 1.477 1.408 11.522 1.00 98.00 83 PRO A C 1
ATOM 651 O O . PRO A 1 83 ? 1.925 2.298 10.809 1.00 98.00 83 PRO A O 1
ATOM 654 N N . PHE A 1 84 ? 0.236 1.469 12.000 1.00 98.31 84 PHE A N 1
ATOM 655 C CA . PHE A 1 84 ? -0.575 2.680 11.873 1.00 98.31 84 PHE A CA 1
ATOM 656 C C . PHE A 1 84 ? -0.209 3.683 12.974 1.00 98.31 84 PHE A C 1
ATOM 658 O O . PHE A 1 84 ? -0.176 3.304 14.143 1.00 98.31 84 PHE A O 1
ATOM 665 N N . GLU A 1 85 ? -0.001 4.954 12.621 1.00 97.88 85 GLU A N 1
ATOM 666 C CA . GLU A 1 85 ? 0.403 6.005 13.570 1.00 97.88 85 GLU A CA 1
ATOM 667 C C . GLU A 1 85 ? -0.749 6.429 14.499 1.00 97.88 85 GLU A C 1
ATOM 669 O O . GLU A 1 85 ? -0.555 6.812 15.652 1.00 97.88 85 GLU A O 1
ATOM 674 N N . GLY A 1 86 ? -1.994 6.332 14.029 1.00 96.31 86 GLY A N 1
ATOM 675 C CA . GLY A 1 86 ? -3.146 6.758 14.813 1.00 96.31 86 GLY A CA 1
ATOM 676 C C . GLY A 1 86 ? -3.225 8.282 14.959 1.00 96.31 86 GLY A C 1
ATOM 677 O O . GLY A 1 86 ? -3.230 9.009 13.970 1.00 96.31 86 GLY A O 1
ATOM 678 N N . GLY A 1 87 ? -3.403 8.782 16.186 1.00 96.81 87 GLY A N 1
ATOM 679 C CA . GLY A 1 87 ? -3.531 10.221 16.453 1.00 96.81 87 GLY A CA 1
ATOM 680 C C . GLY A 1 87 ? -4.579 10.922 15.575 1.00 96.81 87 GLY A C 1
ATOM 681 O O . GLY A 1 87 ? -5.717 10.459 15.442 1.00 96.81 87 GLY A O 1
ATOM 682 N N . ARG A 1 88 ? -4.180 12.032 14.936 1.00 96.94 88 ARG A N 1
ATOM 683 C CA . ARG A 1 88 ? -5.035 12.820 14.025 1.00 96.94 88 ARG A CA 1
ATOM 684 C C . ARG A 1 88 ? -5.575 12.013 12.835 1.00 96.94 88 ARG A C 1
ATOM 686 O O . ARG A 1 88 ? -6.602 12.382 12.275 1.00 96.94 88 ARG A O 1
ATOM 693 N N . HIS A 1 89 ? -4.908 10.923 12.456 1.00 97.25 89 HIS A N 1
ATOM 694 C CA . HIS A 1 89 ? -5.261 10.107 11.297 1.00 97.25 89 HIS A CA 1
ATOM 695 C C . HIS A 1 89 ? -6.492 9.225 11.529 1.00 97.25 89 HIS A C 1
ATOM 697 O O . HIS A 1 89 ? -7.140 8.826 10.572 1.00 97.25 89 HIS A O 1
ATOM 703 N N . LYS A 1 90 ? -6.876 8.966 12.789 1.00 95.06 90 LYS A N 1
ATOM 704 C CA . LYS A 1 90 ? -8.097 8.206 13.126 1.00 95.06 90 LYS A CA 1
ATOM 705 C C . LYS A 1 90 ? -9.402 8.935 12.784 1.00 95.06 90 LYS A C 1
ATOM 707 O O . LYS A 1 90 ? -10.448 8.301 12.781 1.00 95.06 90 LYS A O 1
ATOM 712 N N . LYS A 1 91 ? -9.351 10.253 12.568 1.00 94.12 91 LYS A N 1
ATOM 713 C CA . LYS A 1 91 ? -10.527 11.107 12.329 1.00 94.12 91 LYS A CA 1
ATOM 714 C C . LYS A 1 91 ? -10.830 11.329 10.837 1.00 94.12 91 LYS A C 1
ATOM 716 O O . LYS A 1 91 ? -11.661 12.177 10.531 1.00 94.12 91 LYS A O 1
ATOM 721 N N . ARG A 1 92 ? -10.107 10.653 9.940 1.00 90.06 92 ARG A N 1
ATOM 722 C CA . ARG A 1 92 ? -10.203 10.789 8.479 1.00 90.06 92 ARG A CA 1
ATOM 723 C C . ARG A 1 92 ? -10.934 9.614 7.852 1.00 90.06 92 ARG A C 1
ATOM 725 O O . ARG A 1 92 ? -10.854 8.511 8.437 1.00 90.06 92 ARG A O 1
#

Foldseek 3Di:
DPPPPPPPDDPDDDQAEEAEDQQQPVVQVVQVVDPPAAEDEDQALVSLLCCCAQVVGRYYYYNVNRHDPVRVVNSVVSNVPHHYNDDPSVVD

Sequence (92 aa):
MQNLYSSFYKKEKCEKIVLICGSGNGIQMSANKHKDIRCALCWSTEIAELARLHNNANALALPARFINEKDAIKIVEVFLKTPFEGGRHKKR

Radius of gyration: 15.22 Å; Cα contacts (8 Å, |Δi|>4): 143; chains: 1; bounding box: 42×41×32 Å